Protein AF-A0A1V3KY12-F1 (afdb_monomer_lite)

Secondary structure (DSSP, 8-state):
--HHHHHHHHHHHHTT-PPPP----HHHHHHHHHHHHHHT--HHHHHHHHHHHHHHHHHT-

Organism: NCBI:txid1906745

pLDDT: mean 76.42, std 18.21, range [46.38, 96.0]

Structure (mmCIF, N/CA/C/O backbone):
data_AF-A0A1V3KY12-F1
#
_entry.id   AF-A0A1V3KY12-F1
#
loop_
_atom_site.group_PDB
_atom_site.id
_atom_site.type_symbol
_atom_site.label_atom_id
_atom_site.label_alt_id
_atom_site.label_comp_id
_atom_site.label_asym_id
_atom_site.label_entity_id
_atom_site.label_seq_id
_atom_site.pdbx_PDB_ins_code
_atom_site.Cartn_x
_atom_site.Cartn_y
_atom_site.Cartn_z
_atom_site.occupancy
_atom_site.B_iso_or_equiv
_atom_site.auth_seq_id
_atom_site.auth_comp_id
_atom_site.auth_asym_id
_atom_site.auth_atom_id
_atom_site.pdbx_PDB_model_num
ATOM 1 N N . MET A 1 1 ? -17.144 -34.699 -19.495 1.00 46.38 1 MET A N 1
ATOM 2 C CA . MET A 1 1 ? -16.131 -33.679 -19.842 1.00 46.38 1 MET A CA 1
ATOM 3 C C . MET A 1 1 ? -16.646 -32.320 -19.412 1.00 46.38 1 MET A C 1
ATOM 5 O O . MET A 1 1 ? -17.780 -32.021 -19.746 1.00 46.38 1 MET A O 1
ATOM 9 N N . ASN A 1 2 ? -15.875 -31.566 -18.624 1.00 48.12 2 ASN A N 1
ATOM 10 C CA . ASN A 1 2 ? -15.816 -30.093 -18.647 1.00 48.12 2 ASN A CA 1
ATOM 11 C C . ASN A 1 2 ? -14.706 -29.627 -17.680 1.00 48.12 2 ASN A C 1
ATOM 13 O O . ASN A 1 2 ? -14.928 -28.835 -16.763 1.00 48.12 2 ASN A O 1
ATOM 17 N N . GLU A 1 3 ? -13.493 -30.162 -17.864 1.00 47.12 3 GLU A N 1
ATOM 18 C CA . GLU A 1 3 ? -12.279 -29.672 -17.186 1.00 47.12 3 GLU A CA 1
ATOM 19 C C . GLU A 1 3 ? -11.906 -28.245 -17.635 1.00 47.12 3 GLU A C 1
ATOM 21 O O . GLU A 1 3 ? -11.303 -27.482 -16.873 1.00 47.12 3 GLU A O 1
ATOM 26 N N . ASP A 1 4 ? -12.359 -27.823 -18.818 1.00 53.72 4 ASP A N 1
ATOM 27 C CA . ASP A 1 4 ? -11.987 -26.544 -19.428 1.00 53.72 4 ASP A CA 1
ATOM 28 C C . ASP A 1 4 ? -12.501 -25.304 -18.681 1.00 53.72 4 ASP A C 1
ATOM 30 O O . ASP A 1 4 ? -11.808 -24.287 -18.593 1.00 53.72 4 ASP A O 1
ATOM 34 N N . VAL A 1 5 ? -13.680 -25.362 -18.052 1.00 54.31 5 VAL A N 1
ATOM 35 C CA . VAL A 1 5 ? -14.278 -24.171 -17.413 1.00 54.31 5 VAL A CA 1
ATOM 36 C C . VAL A 1 5 ? -13.590 -23.822 -16.084 1.00 54.31 5 VAL A C 1
ATOM 38 O O . VAL A 1 5 ? -13.436 -22.641 -15.749 1.00 54.31 5 VAL A O 1
ATOM 41 N N . LYS A 1 6 ? -13.112 -24.825 -15.330 1.00 50.88 6 LYS A N 1
ATOM 42 C CA . LYS A 1 6 ? -12.319 -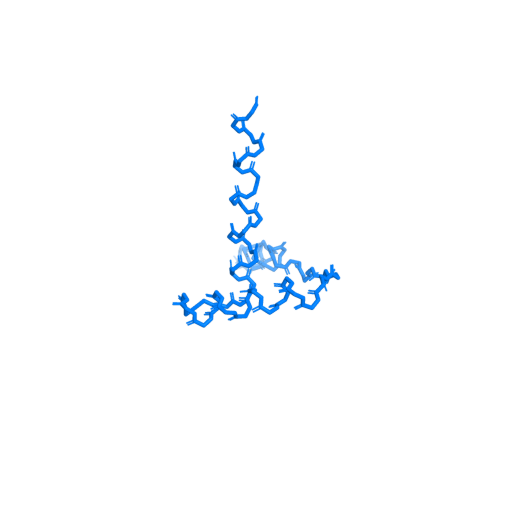24.600 -14.104 1.00 50.88 6 LYS A CA 1
ATOM 43 C C . LYS A 1 6 ? -10.933 -24.034 -14.438 1.00 50.88 6 LYS A C 1
ATOM 45 O O . LYS A 1 6 ? -10.453 -23.137 -13.741 1.00 50.88 6 LYS A O 1
ATOM 50 N N . SER A 1 7 ? -10.331 -24.488 -15.540 1.00 56.09 7 SER A N 1
ATOM 51 C CA . SER A 1 7 ? -9.019 -24.033 -16.017 1.00 56.09 7 SER A CA 1
ATOM 52 C C . SER A 1 7 ? -8.999 -22.538 -16.361 1.00 56.09 7 SER A C 1
ATOM 54 O O . SER A 1 7 ? -8.110 -21.816 -15.910 1.00 56.09 7 SER A O 1
ATOM 56 N N . VAL A 1 8 ? -10.015 -22.020 -17.063 1.00 55.34 8 VAL A N 1
ATOM 57 C CA . VAL A 1 8 ? -10.079 -20.595 -17.453 1.00 55.34 8 VAL A CA 1
ATOM 58 C C . VAL A 1 8 ? -10.241 -19.662 -16.246 1.00 55.34 8 VAL A C 1
ATOM 60 O O . VAL A 1 8 ? -9.595 -18.610 -16.199 1.00 55.34 8 VAL A O 1
ATOM 63 N N . LYS A 1 9 ? -11.047 -20.038 -15.240 1.00 54.50 9 LYS A N 1
ATOM 64 C CA . LYS A 1 9 ? -11.189 -19.257 -13.995 1.00 54.50 9 LYS A CA 1
ATOM 65 C C . LYS A 1 9 ? -9.873 -19.210 -13.207 1.00 54.50 9 LYS A C 1
ATOM 67 O O . LYS A 1 9 ? -9.440 -18.121 -12.827 1.00 54.50 9 LYS A O 1
ATOM 72 N N . ASN A 1 10 ? -9.183 -20.346 -13.083 1.00 50.09 10 ASN A N 1
ATOM 73 C CA . ASN A 1 10 ? -7.863 -20.425 -12.447 1.00 50.09 10 ASN A CA 1
ATOM 74 C C . ASN A 1 10 ? -6.785 -19.655 -13.234 1.00 50.09 10 ASN A C 1
ATOM 76 O O . ASN A 1 10 ? -5.943 -18.985 -12.636 1.00 50.09 10 ASN A O 1
ATOM 80 N N . ARG A 1 11 ? -6.829 -19.665 -14.576 1.00 50.47 11 ARG A N 1
ATOM 81 C CA . ARG A 1 11 ? -5.939 -18.859 -15.435 1.00 50.47 11 ARG A CA 1
ATOM 82 C C . ARG A 1 11 ? -6.168 -17.358 -15.254 1.00 50.47 11 ARG A C 1
ATOM 84 O O . ARG A 1 11 ? -5.200 -16.607 -15.177 1.00 50.47 11 ARG A O 1
ATOM 91 N N . ARG A 1 12 ? -7.427 -16.912 -15.159 1.00 51.09 12 ARG A N 1
ATOM 92 C CA . ARG A 1 12 ? -7.768 -15.501 -14.896 1.00 51.09 12 ARG A CA 1
ATOM 93 C C . ARG A 1 12 ? -7.337 -15.052 -13.501 1.00 51.09 12 ARG A C 1
ATOM 95 O O . ARG A 1 12 ? -6.860 -13.933 -13.371 1.00 51.09 12 ARG A O 1
ATOM 102 N N . GLN A 1 13 ? -7.459 -15.902 -12.480 1.00 50.03 13 GLN A N 1
ATOM 103 C CA . GLN A 1 13 ? -6.953 -15.589 -11.138 1.00 50.03 13 GLN A CA 1
ATOM 104 C C . GLN A 1 13 ? -5.421 -15.515 -11.101 1.00 50.03 13 GLN A C 1
ATOM 106 O O . GLN A 1 13 ? -4.880 -14.579 -10.521 1.00 50.03 13 GLN A O 1
ATOM 111 N N . ARG A 1 14 ? -4.716 -16.423 -11.790 1.00 48.53 14 ARG A N 1
ATOM 112 C CA . ARG A 1 14 ? -3.244 -16.400 -11.869 1.00 48.53 14 ARG A CA 1
ATOM 113 C C . ARG A 1 14 ? -2.692 -15.187 -12.630 1.00 48.53 14 ARG A C 1
ATOM 115 O O . ARG A 1 14 ? -1.650 -14.676 -12.247 1.00 48.53 14 ARG A O 1
ATOM 122 N N . LYS A 1 15 ? -3.402 -14.669 -13.644 1.00 52.34 15 LYS A N 1
ATOM 123 C CA . LYS A 1 15 ? -3.024 -13.432 -14.364 1.00 52.34 15 LYS A CA 1
ATOM 124 C C . LYS A 1 15 ? -3.266 -12.131 -13.581 1.00 52.34 15 LYS A C 1
ATOM 126 O O . LYS A 1 15 ? -2.863 -11.080 -14.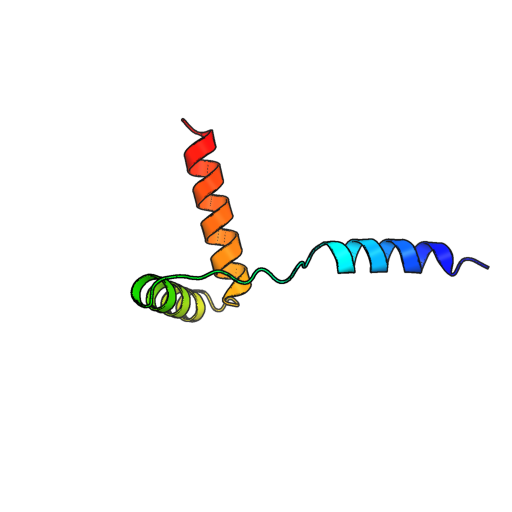060 1.00 52.34 15 LYS A O 1
ATOM 131 N N . LYS A 1 16 ? -3.945 -12.155 -12.427 1.00 55.59 16 LYS A N 1
ATOM 132 C CA . LYS A 1 16 ? -4.251 -10.928 -11.662 1.00 55.59 16 LYS A CA 1
ATOM 133 C C . LYS A 1 16 ? -3.144 -10.496 -10.695 1.00 55.59 16 LYS A C 1
ATOM 135 O O . LYS A 1 16 ? -3.150 -9.348 -10.275 1.00 55.59 16 LYS A O 1
ATOM 140 N N . ASN A 1 17 ? -2.191 -11.374 -10.385 1.00 56.19 17 ASN A N 1
ATOM 141 C CA . ASN A 1 17 ? -1.092 -11.091 -9.463 1.00 56.19 17 ASN A CA 1
ATOM 142 C C . ASN A 1 17 ? 0.246 -11.208 -10.200 1.00 56.19 17 ASN A C 1
ATOM 144 O O . ASN A 1 17 ? 0.964 -12.191 -10.031 1.00 56.19 17 ASN A O 1
ATOM 148 N N . TYR A 1 18 ? 0.574 -10.227 -11.042 1.00 61.72 18 TYR A N 1
ATOM 149 C CA . TYR A 1 18 ? 1.950 -10.101 -11.517 1.00 61.72 18 TYR A CA 1
ATOM 150 C C . TYR A 1 18 ? 2.815 -9.608 -10.351 1.00 61.72 18 TYR A C 1
ATOM 152 O O . TYR A 1 18 ? 2.457 -8.600 -9.736 1.00 61.72 18 TYR A O 1
ATOM 160 N N . PRO A 1 19 ? 3.910 -10.305 -10.001 1.00 62.28 19 PRO A N 1
ATOM 161 C CA . PRO A 1 19 ? 4.855 -9.786 -9.025 1.00 62.28 19 PRO A CA 1
ATOM 162 C C . PRO A 1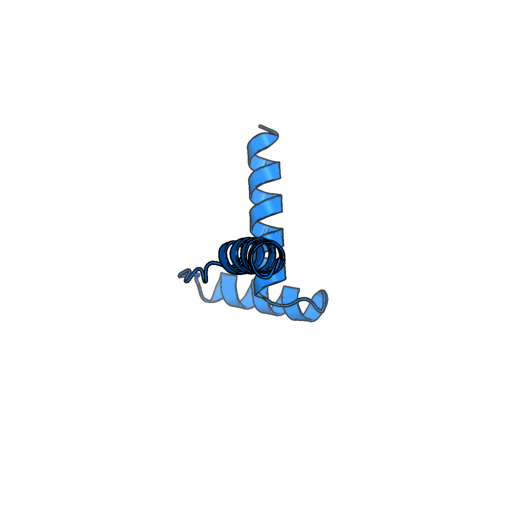 19 ? 5.495 -8.521 -9.607 1.00 62.28 19 PRO A C 1
ATOM 164 O O . PRO A 1 19 ? 6.094 -8.558 -10.679 1.00 62.28 19 PRO A O 1
ATOM 167 N N . ILE A 1 20 ? 5.322 -7.396 -8.917 1.00 66.00 20 ILE A N 1
ATOM 168 C CA . ILE A 1 20 ? 5.938 -6.117 -9.273 1.00 66.00 20 ILE A CA 1
ATOM 169 C C . ILE A 1 20 ? 7.110 -5.918 -8.320 1.00 66.00 20 ILE A C 1
ATOM 171 O O . ILE A 1 20 ? 6.918 -5.884 -7.105 1.00 66.00 20 ILE A O 1
ATOM 175 N N . GLN A 1 21 ? 8.315 -5.783 -8.867 1.00 65.69 21 GLN A N 1
ATOM 176 C CA . GLN A 1 21 ? 9.490 -5.373 -8.109 1.00 65.69 21 GLN A CA 1
ATOM 177 C C . GLN A 1 21 ? 9.680 -3.870 -8.314 1.00 65.69 21 GLN A C 1
ATOM 179 O O . GLN A 1 21 ? 9.874 -3.419 -9.440 1.00 65.69 21 GLN A O 1
ATOM 184 N N . SER A 1 22 ? 9.588 -3.095 -7.234 1.00 67.81 22 SER A N 1
ATOM 185 C CA . SER A 1 22 ? 9.754 -1.640 -7.264 1.00 67.81 22 SER A CA 1
ATOM 186 C C . SER A 1 22 ? 10.927 -1.239 -6.383 1.00 67.81 22 SER A C 1
ATOM 188 O O . SER A 1 22 ? 11.021 -1.688 -5.242 1.00 67.81 22 SER A O 1
ATOM 190 N N . GLY A 1 23 ? 11.795 -0.369 -6.896 1.00 77.88 23 GLY A N 1
ATOM 191 C CA . GLY A 1 23 ? 12.762 0.347 -6.071 1.00 77.88 23 GLY A CA 1
ATOM 192 C C . GLY A 1 23 ? 12.060 1.509 -5.375 1.00 77.88 23 GLY A C 1
ATOM 193 O O . GLY A 1 23 ? 11.494 2.369 -6.044 1.00 77.88 23 GLY A O 1
ATOM 194 N N . VAL A 1 24 ? 12.063 1.524 -4.045 1.00 81.25 24 VAL A N 1
ATOM 195 C CA . VAL A 1 24 ? 11.604 2.657 -3.228 1.00 81.25 24 VAL A CA 1
ATOM 196 C C . VAL A 1 24 ? 12.713 3.058 -2.266 1.00 81.25 24 VAL A C 1
ATOM 198 O O . VAL A 1 24 ? 13.559 2.233 -1.919 1.00 81.25 24 VAL A O 1
ATOM 201 N N . SER A 1 25 ? 12.727 4.324 -1.848 1.00 88.06 25 SER A N 1
ATOM 202 C CA . SER A 1 25 ? 13.692 4.780 -0.849 1.00 88.06 25 SER A CA 1
ATOM 203 C C . SER A 1 25 ? 13.424 4.129 0.513 1.00 88.06 25 SER A C 1
ATOM 205 O O . SER A 1 25 ? 12.313 3.665 0.798 1.00 88.06 25 SER A O 1
ATOM 207 N N . VAL A 1 26 ? 14.444 4.110 1.374 1.00 85.81 26 VAL A N 1
ATOM 208 C CA . VAL A 1 26 ? 14.346 3.536 2.725 1.00 85.81 26 VAL A CA 1
ATOM 209 C C . VAL A 1 26 ? 13.317 4.290 3.571 1.00 85.81 26 VAL A C 1
ATOM 211 O O . VAL A 1 26 ? 12.601 3.671 4.362 1.00 85.81 26 VAL A O 1
ATOM 214 N N . GLU A 1 27 ? 13.179 5.607 3.386 1.00 89.12 27 GLU A N 1
ATOM 215 C CA . GLU A 1 27 ? 12.180 6.401 4.105 1.00 89.12 27 GLU A CA 1
ATOM 216 C C . GLU A 1 27 ? 10.758 5.973 3.730 1.00 89.12 27 GLU A C 1
ATOM 218 O O . GLU A 1 27 ? 9.932 5.729 4.613 1.00 89.12 27 GLU A O 1
ATOM 223 N N . VAL A 1 28 ? 10.484 5.822 2.429 1.00 89.06 28 VAL A N 1
ATOM 224 C CA . VAL A 1 28 ? 9.173 5.386 1.923 1.00 89.06 28 VAL A CA 1
ATOM 225 C C . VAL A 1 28 ? 8.864 3.968 2.397 1.00 89.06 28 VAL A C 1
ATOM 227 O O . VAL A 1 28 ? 7.764 3.701 2.879 1.00 89.06 28 VAL A O 1
ATOM 230 N N . TRP A 1 29 ? 9.850 3.070 2.339 1.00 89.56 29 TRP A N 1
ATOM 231 C CA . TRP A 1 29 ? 9.709 1.711 2.857 1.00 89.56 29 TRP A CA 1
ATOM 232 C C . TRP A 1 29 ? 9.344 1.695 4.346 1.00 89.56 29 TRP A C 1
ATOM 234 O O . TRP A 1 29 ? 8.408 1.012 4.760 1.00 89.56 29 TRP A O 1
ATOM 244 N N . THR A 1 30 ? 10.030 2.507 5.150 1.00 92.12 30 THR A N 1
ATOM 245 C CA . THR A 1 30 ? 9.777 2.617 6.593 1.00 92.12 30 THR A CA 1
ATOM 246 C C . THR A 1 30 ? 8.356 3.099 6.884 1.00 92.12 30 THR A C 1
ATOM 248 O O . THR A 1 30 ? 7.714 2.618 7.817 1.00 92.12 30 THR A O 1
ATOM 251 N N . GLN A 1 31 ? 7.829 4.026 6.081 1.00 93.25 31 GLN A N 1
ATOM 252 C CA . GLN A 1 31 ? 6.445 4.486 6.217 1.00 93.25 31 GLN A CA 1
ATOM 253 C C . GLN A 1 31 ? 5.433 3.392 5.857 1.00 93.25 31 GLN A C 1
ATOM 255 O O . GLN A 1 31 ? 4.473 3.192 6.600 1.00 93.25 31 GLN A O 1
ATOM 260 N N . ILE A 1 32 ? 5.673 2.632 4.783 1.00 93.12 32 ILE A N 1
ATOM 261 C CA . ILE A 1 32 ? 4.815 1.499 4.397 1.00 93.12 32 ILE A CA 1
ATOM 262 C C . ILE A 1 32 ? 4.764 0.455 5.520 1.00 93.12 32 ILE A C 1
ATOM 264 O O . ILE A 1 32 ? 3.685 -0.041 5.843 1.00 93.12 32 ILE A O 1
ATOM 268 N N . GLN A 1 33 ? 5.897 0.163 6.163 1.00 93.56 33 GLN A N 1
ATOM 269 C CA . GLN A 1 33 ? 5.965 -0.759 7.304 1.00 93.56 33 GLN A CA 1
ATOM 270 C C . GLN A 1 33 ? 5.141 -0.275 8.502 1.00 93.56 33 GLN A C 1
ATOM 272 O O . GLN A 1 33 ? 4.391 -1.050 9.093 1.00 93.56 33 GLN A O 1
ATOM 277 N N . LYS A 1 34 ? 5.218 1.019 8.843 1.00 95.69 34 LYS A N 1
ATOM 278 C CA . LYS A 1 34 ? 4.384 1.596 9.910 1.00 95.69 34 LYS A CA 1
ATOM 279 C C . LYS A 1 34 ? 2.896 1.427 9.604 1.00 95.69 34 LYS A C 1
ATOM 281 O O . LYS A 1 34 ? 2.171 0.882 10.428 1.00 95.69 34 LYS A O 1
ATOM 286 N N . MET A 1 35 ? 2.470 1.774 8.388 1.00 94.56 35 MET A N 1
ATOM 287 C CA . MET A 1 35 ? 1.073 1.629 7.961 1.00 94.56 35 MET A CA 1
ATOM 288 C C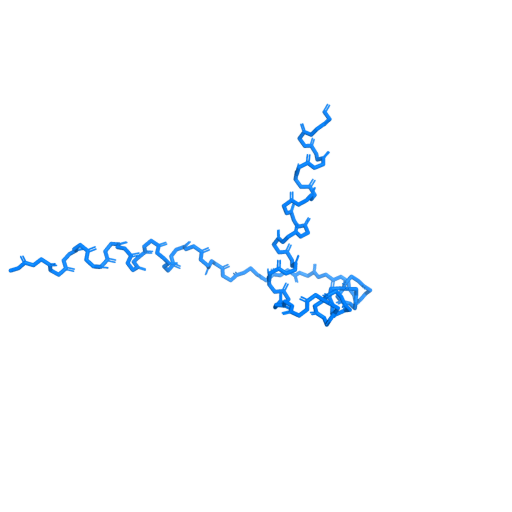 . MET A 1 35 ? 0.606 0.169 7.930 1.00 94.56 35 MET A C 1
ATOM 290 O O . MET A 1 35 ? -0.542 -0.122 8.251 1.00 94.56 35 MET A O 1
ATOM 294 N N . THR A 1 36 ? 1.490 -0.755 7.553 1.00 96.00 36 THR A N 1
ATOM 295 C CA . THR A 1 36 ? 1.234 -2.205 7.566 1.00 96.00 36 THR A CA 1
ATOM 296 C C . THR A 1 36 ? 0.891 -2.669 8.985 1.00 96.00 36 THR A C 1
ATOM 298 O O . THR A 1 36 ? -0.126 -3.333 9.183 1.00 96.00 36 THR A O 1
ATOM 301 N N . ASN A 1 37 ? 1.677 -2.240 9.979 1.00 94.69 37 ASN A N 1
ATOM 302 C CA . ASN A 1 37 ? 1.450 -2.569 11.387 1.00 94.69 37 ASN A CA 1
ATOM 303 C C . ASN A 1 37 ? 0.197 -1.894 11.962 1.00 94.69 37 ASN A C 1
ATOM 305 O O . ASN A 1 37 ? -0.572 -2.536 12.670 1.00 94.69 37 ASN A O 1
ATOM 309 N N . GLU A 1 38 ? -0.027 -0.618 11.646 1.00 95.81 38 GLU A N 1
ATOM 310 C CA . GLU A 1 38 ? -1.176 0.151 12.143 1.00 95.81 38 GLU A CA 1
ATOM 311 C C . GLU A 1 38 ? -2.512 -0.370 11.599 1.00 95.81 38 GLU A C 1
ATO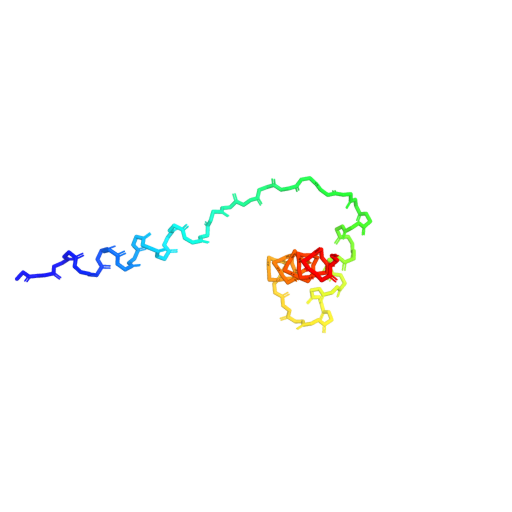M 313 O O . GLU A 1 38 ? -3.505 -0.410 12.321 1.00 95.81 38 GLU A O 1
ATOM 318 N N . LEU A 1 39 ? -2.542 -0.779 10.328 1.00 93.94 39 LEU A N 1
ATOM 319 C CA . LEU A 1 39 ? -3.764 -1.217 9.650 1.00 93.94 39 LEU A CA 1
ATOM 320 C C . LEU A 1 39 ? -3.989 -2.734 9.725 1.00 93.94 39 LEU A C 1
ATOM 322 O O . LEU A 1 39 ? -5.054 -3.206 9.331 1.00 93.94 39 LEU A O 1
ATOM 326 N N . GLY A 1 40 ? -2.997 -3.508 10.179 1.00 94.44 40 GLY A N 1
ATOM 327 C CA . GLY A 1 40 ? -3.056 -4.973 10.180 1.00 94.44 40 GLY A CA 1
ATOM 328 C C . GLY A 1 40 ? -3.179 -5.575 8.773 1.00 94.44 40 GLY A C 1
ATOM 329 O O . GLY A 1 40 ? -3.777 -6.636 8.595 1.00 94.44 40 GLY A O 1
ATOM 330 N N . LEU A 1 41 ? -2.656 -4.885 7.756 1.00 93.06 41 LEU A N 1
ATOM 331 C CA . LEU A 1 41 ? -2.728 -5.288 6.348 1.00 93.06 41 LEU A CA 1
ATOM 332 C C . LEU A 1 41 ? -1.365 -5.767 5.854 1.00 93.06 41 LEU A C 1
ATOM 334 O O . LEU A 1 41 ? -0.341 -5.326 6.348 1.00 93.06 41 LEU A O 1
ATOM 338 N N . SER A 1 42 ? -1.334 -6.610 4.818 1.00 92.00 42 SER A N 1
ATOM 339 C CA . SER A 1 42 ? -0.071 -6.947 4.140 1.00 92.00 42 SER A CA 1
ATOM 340 C C . SER A 1 42 ? 0.524 -5.726 3.427 1.00 92.00 42 SER A C 1
ATOM 342 O O . SER A 1 42 ? -0.232 -4.953 2.833 1.00 92.00 42 SER A O 1
ATOM 344 N N . GLU A 1 43 ? 1.852 -5.637 3.341 1.00 89.81 43 GLU A N 1
ATOM 345 C CA . GLU A 1 43 ? 2.575 -4.595 2.589 1.00 89.81 43 GLU A CA 1
ATOM 346 C C . GLU A 1 43 ? 2.016 -4.409 1.169 1.00 89.81 43 GLU A C 1
ATOM 348 O O . GLU A 1 43 ? 1.717 -3.299 0.737 1.00 89.81 43 GLU A O 1
ATOM 353 N N . ALA A 1 44 ? 1.771 -5.512 0.453 1.00 87.50 44 ALA A N 1
ATOM 354 C CA . ALA A 1 44 ? 1.213 -5.480 -0.897 1.00 87.50 44 ALA A CA 1
ATOM 355 C C . ALA A 1 44 ? -0.191 -4.850 -0.957 1.00 87.50 44 ALA A C 1
ATOM 357 O O . ALA A 1 44 ? -0.552 -4.221 -1.952 1.00 87.50 44 ALA A O 1
ATOM 358 N N . ALA A 1 45 ? -1.005 -5.030 0.086 1.00 89.88 45 ALA A N 1
ATOM 359 C CA . ALA A 1 45 ? -2.316 -4.394 0.188 1.00 89.88 45 ALA A CA 1
ATOM 360 C C . ALA A 1 45 ? -2.184 -2.890 0.457 1.00 89.88 45 ALA A C 1
ATOM 362 O O . ALA A 1 45 ? -2.862 -2.106 -0.205 1.00 89.88 45 ALA A O 1
ATOM 363 N N . VAL A 1 46 ? -1.268 -2.492 1.346 1.00 93.62 46 VAL A N 1
ATOM 364 C CA . VAL A 1 46 ? -0.961 -1.080 1.619 1.00 93.62 46 VAL A CA 1
ATOM 365 C C . VAL A 1 46 ? -0.461 -0.381 0.353 1.00 93.62 46 VAL A C 1
ATOM 367 O O . VAL A 1 46 ? -1.001 0.656 -0.023 1.00 93.62 46 VAL A O 1
ATOM 370 N N . CYS A 1 47 ? 0.484 -0.982 -0.375 1.00 90.94 47 CYS A N 1
ATOM 371 C CA . CYS A 1 47 ? 0.991 -0.436 -1.635 1.00 90.94 47 CYS A CA 1
ATOM 372 C C . CYS A 1 47 ? -0.122 -0.248 -2.674 1.00 90.94 47 CYS A C 1
ATOM 374 O O . CYS A 1 47 ? -0.231 0.818 -3.275 1.00 90.94 47 CYS A O 1
ATOM 376 N N . ARG A 1 48 ? -0.990 -1.252 -2.867 1.00 90.31 48 ARG A N 1
ATOM 377 C CA . ARG A 1 48 ? -2.131 -1.140 -3.795 1.00 90.31 48 ARG A CA 1
ATOM 378 C C . ARG A 1 48 ? -3.096 -0.027 -3.395 1.00 90.31 48 ARG A C 1
ATOM 380 O O . ARG A 1 48 ? -3.545 0.715 -4.262 1.00 90.31 48 ARG A O 1
ATOM 387 N N . MET A 1 49 ? -3.390 0.101 -2.102 1.00 92.88 49 MET A N 1
ATOM 388 C CA . MET A 1 49 ? -4.247 1.164 -1.579 1.00 92.88 49 MET A CA 1
ATOM 389 C C . MET A 1 49 ? -3.651 2.552 -1.848 1.00 92.88 49 MET A C 1
ATOM 391 O O . MET A 1 49 ? -4.367 3.442 -2.299 1.00 92.88 49 MET A O 1
ATOM 395 N N . LEU A 1 50 ? -2.353 2.740 -1.592 1.00 91.75 50 LEU A N 1
ATOM 396 C CA . LEU A 1 50 ? -1.667 4.014 -1.824 1.00 91.75 50 LEU A CA 1
ATOM 397 C C . LEU A 1 50 ? -1.662 4.396 -3.308 1.00 91.75 50 LEU A C 1
ATOM 399 O O . LEU A 1 50 ? -1.955 5.542 -3.641 1.00 91.75 50 LEU A O 1
ATOM 403 N N . ILE A 1 51 ? -1.396 3.432 -4.195 1.00 90.50 51 ILE A N 1
ATOM 404 C CA . ILE A 1 51 ? -1.453 3.645 -5.647 1.00 90.50 51 ILE A CA 1
ATOM 405 C C . ILE A 1 51 ? -2.867 4.059 -6.068 1.00 90.50 51 ILE A C 1
ATOM 407 O O . ILE A 1 51 ? -3.016 5.047 -6.779 1.00 90.50 51 ILE A O 1
ATOM 411 N N . HIS A 1 52 ? -3.900 3.350 -5.601 1.00 91.25 52 HIS A N 1
ATOM 412 C CA . HIS A 1 52 ? -5.291 3.661 -5.939 1.00 91.25 52 HIS A CA 1
ATOM 413 C C . HIS A 1 52 ? -5.680 5.082 -5.519 1.00 91.25 52 HIS A C 1
ATOM 415 O O . HIS A 1 52 ? -6.161 5.852 -6.342 1.00 91.25 52 HIS A O 1
ATOM 421 N N . LYS A 1 53 ? -5.385 5.461 -4.268 1.00 91.38 53 LYS A N 1
ATOM 422 C CA . LYS A 1 53 ? -5.639 6.818 -3.758 1.00 91.38 53 LYS A CA 1
ATOM 423 C C . LYS A 1 53 ? -4.896 7.890 -4.557 1.00 91.38 53 LYS A C 1
ATOM 425 O O . LYS A 1 53 ? -5.436 8.965 -4.812 1.00 91.38 53 LYS A O 1
ATOM 430 N N . GLY A 1 54 ? -3.652 7.609 -4.947 1.00 92.12 54 GLY A N 1
ATOM 431 C CA . GLY A 1 54 ? -2.864 8.497 -5.797 1.00 92.12 54 GLY A CA 1
ATOM 432 C C . GLY A 1 54 ? -3.503 8.712 -7.171 1.00 92.12 54 GLY A C 1
ATOM 433 O O . GLY A 1 54 ? -3.582 9.851 -7.623 1.00 92.12 54 GLY A O 1
ATOM 434 N N . LEU A 1 55 ? -4.003 7.645 -7.803 1.00 90.12 55 LEU A N 1
ATOM 435 C CA . LEU A 1 55 ? -4.705 7.721 -9.089 1.00 90.12 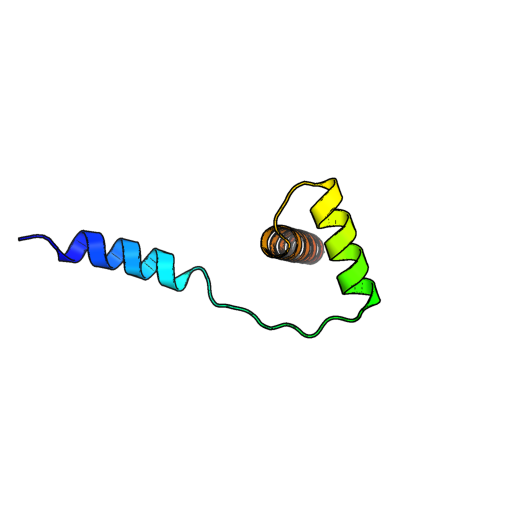55 LEU A CA 1
ATOM 436 C C . LEU A 1 55 ? -6.019 8.503 -8.981 1.00 90.12 55 LEU A C 1
ATOM 438 O O . LEU A 1 55 ? -6.228 9.419 -9.767 1.00 90.12 55 LEU A O 1
ATOM 442 N N . GLU A 1 56 ? -6.845 8.231 -7.966 1.00 91.00 56 GLU A N 1
ATOM 443 C CA . GLU A 1 56 ? -8.087 8.986 -7.719 1.00 91.00 56 GLU A CA 1
ATOM 444 C C . GLU A 1 56 ? -7.814 10.490 -7.549 1.00 91.00 56 GLU A C 1
ATOM 446 O O . GLU A 1 56 ? -8.543 11.332 -8.064 1.00 91.00 56 GLU A O 1
ATOM 451 N N . THR A 1 57 ? -6.718 10.843 -6.871 1.00 91.50 57 THR A N 1
ATOM 452 C CA . THR A 1 57 ? -6.325 12.247 -6.663 1.00 91.50 57 THR A CA 1
ATOM 453 C C . THR A 1 57 ? -5.901 12.934 -7.969 1.00 91.50 57 THR A C 1
ATOM 455 O O . THR A 1 57 ? -6.064 14.146 -8.107 1.00 91.50 57 THR A O 1
ATOM 458 N N . LEU A 1 58 ? -5.340 12.182 -8.921 1.00 83.69 58 LEU A N 1
ATOM 459 C CA . LEU A 1 58 ? -4.953 12.690 -10.240 1.00 83.69 58 LEU A CA 1
ATOM 460 C C . LEU A 1 58 ? -6.152 12.841 -11.182 1.00 83.69 58 LEU A C 1
ATOM 462 O O . LEU A 1 58 ? -6.155 13.773 -11.976 1.00 83.69 58 LEU A O 1
ATOM 466 N N . GLU A 1 59 ? -7.153 11.963 -11.085 1.00 76.75 59 GLU A N 1
ATOM 467 C CA . GLU A 1 59 ? -8.377 12.009 -11.903 1.00 76.75 59 GLU A CA 1
ATOM 468 C C . GLU A 1 59 ? -9.363 13.109 -11.469 1.00 76.75 59 GLU A C 1
ATOM 470 O O . GLU A 1 59 ? -10.204 13.526 -12.259 1.00 76.75 59 GLU A O 1
ATOM 475 N N . MET A 1 60 ? -9.264 13.607 -10.230 1.00 59.66 60 MET A N 1
ATOM 476 C CA . MET A 1 60 ? -10.076 14.728 -9.728 1.00 59.66 60 MET A CA 1
ATOM 477 C C . MET A 1 60 ? -9.535 16.127 -10.098 1.00 59.66 60 MET A C 1
ATOM 479 O O . MET A 1 60 ? -10.055 17.129 -9.600 1.00 59.66 60 MET A O 1
ATOM 483 N N . LYS A 1 61 ? -8.500 16.212 -10.941 1.00 49.41 61 LYS A N 1
ATOM 484 C CA . LYS A 1 61 ? -7.958 17.458 -11.510 1.00 49.41 61 LYS A CA 1
ATOM 485 C C . LYS A 1 61 ? -8.328 17.597 -12.979 1.00 49.41 61 LYS A C 1
ATOM 487 O O . LYS A 1 61 ? -8.553 18.757 -13.387 1.00 49.41 61 LYS A O 1
#

Foldseek 3Di:
DPPPVVVVVVVVVVVVDDDDDDDDDPVVVVVLVVCCVVVVHDSVVSVVVVVVVVVVVVVVD

Radius of gyration: 16.79 Å; chains: 1; bounding box: 30×51×32 Å

Sequence (61 aa):
MNEDVKSVKNRRQRKKNYPIQSGVSVEVWTQIQKMTNELGLSEAAVCRMLIHKGLETLEMK